Protein AF-A0A399NYV4-F1 (afdb_monomer_lite)

pLDDT: mean 91.57, std 6.52, range [65.12, 98.31]

Foldseek 3Di:
DAFADPVRLVVLVVVVCVPVQQADFPDPDPVRHHVDDVVNCVQSNDRDDDDDDDPPPPDDDDPQRVVQVQCVVDVCSVPCVNDPVNVVVLVVVLVPPPDQADAEDEAEACFLPPSVVSNVNRYNYYHYDYSHPSRD

Secondary structure (DSSP, 8-state):
-EE--HHHHHHHHHHHHT-HHHHS-SSSSGGG--SS-HHHHHHHT-SEE-----TTPPPPPPHHHHHHHHHTT-SSTT-TTT-HHHHHHHHHHHHT-SSS-EEEEEEES-TTSHHHHHHHTTEEEEEEE-SSGGG-

Radius of gyration: 20.66 Å; chains: 1; bounding box: 51×30×49 Å

InterPro domains:
  IPR008715 SAM-dependent methyltransferase, NodS-like [PF05401] (74-136)
  IPR029063 S-adenosyl-L-methionine-dependent methyltransferase superfamily [G3DSA:3.40.50.150] (62-136)
  IPR029063 S-adenosyl-L-methionine-dependent methyltransferase superfamily [SSF53335] (66-135)

Organism: NCBI:txid33014

Sequence (136 aa):
ALPLDAHLREAKRAAIRAHASQVDPLSDAPEDAAVLQPGFLRHADRDREVLIVGEDAPATPSAAERFDAAYARAEDPWRVTTRWYERRKRLATLAALPDERYGRALEIGCSIGVTTAGLAERVDELLAVDVAPTAV

Structure (mmCIF, N/CA/C/O backbone):
data_AF-A0A399NYV4-F1
#
_entry.id   AF-A0A399NYV4-F1
#
loop_
_atom_site.group_PDB
_atom_site.id
_atom_site.type_symbol
_atom_site.label_atom_id
_atom_site.label_alt_id
_atom_site.label_comp_id
_atom_site.label_asym_id
_atom_site.label_entity_id
_atom_site.label_seq_id
_atom_site.pdbx_PDB_ins_code
_atom_site.Cartn_x
_atom_site.Cartn_y
_atom_site.Cartn_z
_atom_site.occupancy
_atom_site.B_iso_or_equiv
_atom_site.auth_seq_id
_atom_site.auth_comp_id
_atom_site.auth_asym_id
_atom_site.auth_atom_id
_atom_site.pdbx_PDB_model_num
ATOM 1 N N . ALA A 1 1 ? 22.780 0.055 -25.157 1.00 83.12 1 ALA A N 1
ATOM 2 C CA . ALA A 1 1 ? 21.365 -0.365 -25.193 1.00 83.12 1 ALA A CA 1
ATOM 3 C C . ALA A 1 1 ? 21.311 -1.746 -25.826 1.00 83.12 1 ALA A C 1
ATOM 5 O O . ALA A 1 1 ? 21.952 -1.928 -26.855 1.00 83.12 1 ALA A O 1
ATOM 6 N N . LEU A 1 2 ? 20.637 -2.704 -25.195 1.00 88.56 2 LEU A N 1
ATOM 7 C CA . LEU A 1 2 ? 20.471 -4.065 -25.699 1.00 88.56 2 LEU A CA 1
ATOM 8 C C . LEU A 1 2 ? 19.360 -4.079 -26.756 1.00 88.56 2 LEU A C 1
ATOM 10 O O . LEU A 1 2 ? 18.242 -3.700 -26.413 1.00 88.56 2 LEU A O 1
ATOM 14 N N . PRO A 1 3 ? 19.627 -4.465 -28.013 1.00 93.38 3 PRO A N 1
ATOM 15 C CA . PRO A 1 3 ? 18.577 -4.599 -29.016 1.00 93.38 3 PRO A CA 1
ATOM 16 C C . PRO A 1 3 ? 17.638 -5.758 -28.659 1.00 93.38 3 PRO A C 1
ATOM 18 O O . PRO A 1 3 ? 18.087 -6.810 -28.207 1.00 93.38 3 PRO A O 1
ATOM 21 N N . LEU A 1 4 ? 16.339 -5.566 -28.880 1.00 94.00 4 LEU A N 1
ATOM 22 C CA . LEU A 1 4 ? 15.311 -6.588 -28.728 1.00 94.00 4 LEU A CA 1
ATOM 23 C C . LEU A 1 4 ? 14.827 -7.036 -30.104 1.00 94.00 4 LEU A C 1
ATOM 25 O O . LEU A 1 4 ? 14.306 -6.237 -30.889 1.00 94.00 4 LEU A O 1
ATOM 29 N N . ASP A 1 5 ? 14.954 -8.330 -30.377 1.00 94.81 5 ASP A N 1
ATOM 30 C CA . ASP A 1 5 ? 14.318 -8.928 -31.543 1.00 94.81 5 ASP A CA 1
ATOM 31 C C . ASP A 1 5 ? 12.780 -8.930 -31.411 1.00 94.81 5 ASP A C 1
ATOM 33 O O . ASP A 1 5 ? 12.194 -8.520 -30.402 1.00 94.81 5 ASP A O 1
ATOM 37 N N . ALA A 1 6 ? 12.098 -9.360 -32.473 1.00 93.69 6 ALA A N 1
ATOM 38 C CA . ALA A 1 6 ? 10.639 -9.375 -32.500 1.00 93.69 6 ALA A CA 1
ATOM 39 C C . ALA A 1 6 ? 10.030 -10.281 -31.416 1.00 93.69 6 ALA A C 1
ATOM 41 O O . ALA A 1 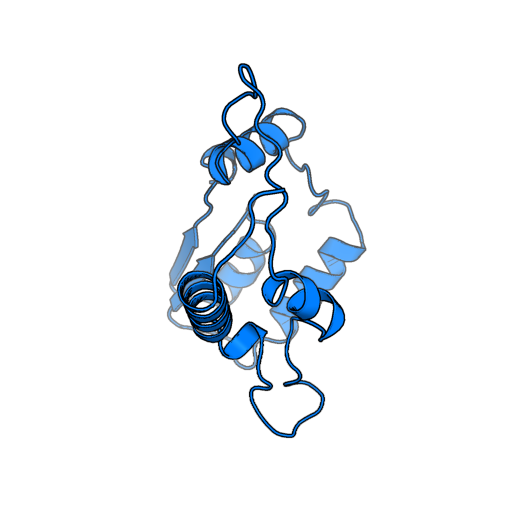6 ? 8.974 -9.946 -30.880 1.00 93.69 6 ALA A O 1
ATOM 42 N N . HIS A 1 7 ? 10.691 -11.393 -31.085 1.00 95.31 7 HIS A N 1
ATOM 43 C CA . HIS A 1 7 ? 10.205 -12.347 -30.096 1.00 95.31 7 HIS A CA 1
ATOM 44 C C . HIS A 1 7 ? 10.298 -11.767 -28.682 1.00 95.31 7 HIS A C 1
ATOM 46 O O . HIS A 1 7 ? 9.303 -11.746 -27.958 1.00 95.31 7 HIS A O 1
ATOM 52 N N . LEU A 1 8 ? 11.453 -11.215 -28.311 1.00 93.81 8 LEU A N 1
ATOM 53 C CA . LEU A 1 8 ? 11.670 -10.590 -27.006 1.00 93.81 8 LEU A CA 1
ATOM 54 C C . LEU A 1 8 ? 10.805 -9.346 -26.812 1.00 93.81 8 LEU A C 1
ATOM 56 O O . LEU A 1 8 ? 10.267 -9.131 -25.725 1.00 93.81 8 LEU A O 1
ATOM 60 N N . ARG A 1 9 ? 10.616 -8.542 -27.863 1.00 93.00 9 ARG A N 1
ATOM 61 C CA . ARG A 1 9 ? 9.717 -7.383 -27.807 1.00 93.00 9 ARG A CA 1
ATOM 62 C C . ARG A 1 9 ? 8.269 -7.806 -27.564 1.00 93.00 9 ARG A C 1
ATOM 64 O O . ARG A 1 9 ? 7.573 -7.162 -26.782 1.00 93.00 9 ARG A O 1
ATOM 71 N N . GLU A 1 10 ? 7.817 -8.892 -28.186 1.00 93.50 10 GLU A N 1
ATOM 72 C CA . GLU A 1 10 ? 6.469 -9.413 -27.948 1.00 93.50 10 GLU A CA 1
ATOM 73 C C . GLU A 1 10 ? 6.326 -10.026 -26.552 1.00 93.50 10 GLU A C 1
ATOM 75 O O . GLU A 1 10 ? 5.342 -9.752 -25.867 1.00 93.50 10 GLU A O 1
ATOM 80 N N . ALA A 1 11 ? 7.330 -10.766 -26.076 1.00 93.94 11 ALA A N 1
ATOM 81 C CA . ALA A 1 11 ? 7.356 -11.274 -24.706 1.00 93.94 11 ALA A CA 1
ATOM 82 C C . ALA A 1 11 ? 7.273 -10.131 -23.680 1.00 93.94 11 ALA A C 1
ATOM 84 O O . ALA A 1 11 ? 6.490 -10.201 -22.732 1.00 93.94 11 ALA A O 1
ATOM 85 N N . LYS A 1 12 ? 8.005 -9.032 -23.903 1.00 92.88 12 LYS A N 1
ATOM 86 C CA . LYS A 1 12 ? 7.934 -7.832 -23.059 1.00 92.88 12 LYS A CA 1
ATOM 87 C C . LYS A 1 12 ? 6.537 -7.202 -23.076 1.00 92.88 12 LYS A C 1
ATOM 89 O O . LYS A 1 12 ? 5.997 -6.888 -22.016 1.00 92.88 12 LYS A O 1
ATOM 94 N N . ARG A 1 13 ? 5.917 -7.051 -24.250 1.00 91.31 13 ARG A N 1
ATOM 95 C CA . ARG A 1 13 ? 4.533 -6.553 -24.369 1.00 91.31 13 ARG A CA 1
ATOM 96 C C . ARG A 1 13 ? 3.531 -7.446 -23.658 1.00 91.31 13 ARG A C 1
ATOM 98 O O . ARG A 1 13 ? 2.620 -6.942 -23.010 1.00 91.31 13 ARG A O 1
ATOM 105 N N . ALA A 1 14 ? 3.678 -8.761 -23.785 1.00 93.25 14 ALA A N 1
ATOM 106 C CA . ALA A 1 14 ? 2.831 -9.724 -23.096 1.00 93.25 14 ALA A CA 1
ATOM 107 C C . ALA A 1 14 ? 2.972 -9.599 -21.572 1.00 93.25 14 ALA A C 1
ATOM 109 O O . ALA A 1 14 ? 1.959 -9.534 -20.883 1.00 93.25 14 ALA A O 1
ATOM 110 N N . ALA A 1 15 ? 4.199 -9.465 -21.058 1.00 94.56 15 ALA A N 1
ATOM 111 C CA . ALA A 1 15 ? 4.444 -9.256 -19.632 1.00 94.56 15 ALA A CA 1
ATOM 112 C C . ALA A 1 15 ? 3.789 -7.965 -19.111 1.00 94.56 15 ALA A C 1
ATOM 114 O O . ALA A 1 15 ? 3.150 -7.979 -18.066 1.00 94.56 15 ALA A O 1
ATOM 115 N N . ILE A 1 16 ? 3.875 -6.863 -19.861 1.00 93.69 16 ILE A N 1
ATOM 116 C CA . ILE A 1 16 ? 3.216 -5.602 -19.489 1.00 93.69 16 ILE A CA 1
ATOM 117 C C . ILE A 1 16 ? 1.687 -5.735 -19.527 1.00 93.69 16 ILE A C 1
ATOM 119 O O . ILE A 1 16 ? 1.021 -5.317 -18.584 1.00 93.69 16 ILE A O 1
ATOM 123 N N . ARG A 1 17 ? 1.129 -6.378 -20.562 1.00 91.94 17 ARG A N 1
ATOM 124 C CA . ARG A 1 17 ? -0.320 -6.626 -20.686 1.00 91.94 17 ARG A CA 1
ATOM 125 C C . ARG A 1 17 ? -0.884 -7.576 -19.633 1.00 91.94 17 ARG A C 1
ATOM 127 O O . ARG A 1 17 ? -2.071 -7.505 -19.340 1.00 91.94 17 ARG A O 1
ATOM 134 N N . ALA A 1 18 ? -0.057 -8.426 -19.026 1.00 95.12 18 ALA A N 1
ATOM 135 C CA . ALA A 1 18 ? -0.492 -9.280 -17.921 1.00 95.12 18 ALA A CA 1
ATOM 136 C C . ALA A 1 18 ? -0.973 -8.466 -16.702 1.00 95.12 18 ALA A C 1
ATOM 138 O O . ALA A 1 18 ? -1.761 -8.961 -15.899 1.00 95.12 18 ALA A O 1
ATOM 139 N N . HIS A 1 19 ? -0.560 -7.201 -16.585 1.00 93.69 19 HIS A N 1
ATOM 140 C CA . HIS A 1 19 ? -1.041 -6.262 -15.574 1.00 93.69 19 HIS A CA 1
ATOM 141 C C . HIS A 1 19 ? -2.249 -5.459 -16.084 1.00 93.69 19 HIS A C 1
ATOM 143 O O . HIS A 1 19 ? -2.221 -4.231 -16.056 1.00 93.69 19 HIS A O 1
ATOM 149 N N . ALA A 1 20 ? -3.299 -6.146 -16.551 1.00 92.75 20 ALA A N 1
ATOM 150 C CA . ALA A 1 20 ? -4.449 -5.553 -17.249 1.00 92.75 20 ALA A CA 1
ATOM 151 C C . ALA A 1 20 ? -5.033 -4.316 -16.539 1.00 92.75 20 ALA A C 1
ATOM 153 O O . ALA A 1 20 ? -5.187 -3.276 -17.162 1.00 92.75 20 ALA A O 1
ATOM 154 N N . SER A 1 21 ? -5.228 -4.364 -15.215 1.00 91.75 21 SER A N 1
ATOM 155 C CA . SER A 1 21 ? -5.760 -3.228 -14.435 1.00 91.75 21 SER A CA 1
ATOM 156 C C . SER A 1 21 ? -4.882 -1.971 -14.429 1.00 91.75 21 SER A C 1
ATOM 158 O O . SER A 1 21 ? -5.313 -0.913 -13.980 1.00 91.75 21 SER A O 1
ATOM 160 N N . GLN A 1 22 ? -3.621 -2.081 -14.851 1.00 94.06 22 GLN A N 1
ATOM 161 C CA . GLN A 1 22 ? -2.691 -0.958 -14.946 1.00 94.06 22 GLN A CA 1
ATOM 162 C C . GLN A 1 22 ? -2.630 -0.374 -16.356 1.00 94.06 22 GLN A C 1
ATOM 164 O O . GLN A 1 22 ? -2.256 0.788 -16.503 1.00 94.06 22 GLN A O 1
ATOM 169 N N . VAL A 1 23 ? -2.944 -1.170 -17.378 1.00 94.25 23 VAL A N 1
ATOM 170 C CA . VAL A 1 23 ? -2.704 -0.829 -18.789 1.00 94.25 23 VAL A CA 1
ATOM 171 C C . VAL A 1 23 ? -3.985 -0.642 -19.593 1.00 94.25 23 VAL A C 1
ATOM 173 O O . VAL A 1 23 ? -3.962 0.088 -20.579 1.00 94.25 23 VAL A O 1
ATOM 176 N N . ASP A 1 24 ? -5.082 -1.240 -19.137 1.00 93.00 24 ASP A N 1
ATOM 177 C CA . ASP A 1 24 ? -6.412 -1.147 -19.720 1.00 93.00 24 ASP A CA 1
ATOM 178 C C . ASP A 1 24 ? -7.372 -0.499 -18.711 1.00 93.00 24 ASP A C 1
ATOM 180 O O . ASP A 1 24 ? -7.187 -0.643 -17.496 1.00 93.00 24 ASP A O 1
ATOM 184 N N . PRO A 1 25 ? -8.389 0.240 -19.185 1.00 93.81 25 PRO A N 1
ATOM 185 C CA . PRO A 1 25 ? -9.438 0.730 -18.309 1.00 93.81 25 PRO A CA 1
ATOM 186 C C . PRO A 1 25 ? -10.277 -0.434 -17.760 1.00 93.81 25 PRO A C 1
ATOM 188 O O . PRO A 1 25 ? -10.495 -1.435 -18.447 1.00 93.81 25 PRO A O 1
ATOM 191 N N . LEU A 1 26 ? -10.768 -0.303 -16.527 1.00 92.62 26 LEU A N 1
ATOM 192 C CA . LEU A 1 26 ? -11.620 -1.324 -15.898 1.00 92.62 26 LEU A CA 1
ATOM 193 C C . LEU A 1 26 ? -13.072 -1.266 -16.406 1.00 92.62 26 LEU A C 1
ATOM 195 O O . LEU A 1 26 ? -13.780 -2.272 -16.349 1.00 92.62 26 LEU A O 1
ATOM 199 N N . SER A 1 27 ? -13.500 -0.110 -16.921 1.00 94.00 27 SER A N 1
ATOM 200 C CA . SER A 1 27 ? -14.792 0.123 -17.571 1.00 94.00 27 SER A CA 1
ATOM 201 C C . SER A 1 27 ? -14.738 1.377 -18.463 1.00 94.00 27 SER A C 1
ATOM 203 O O . SER A 1 27 ? -13.695 2.019 -18.579 1.00 94.00 27 SER A O 1
ATOM 205 N N . ASP A 1 28 ? -15.860 1.755 -19.083 1.00 94.56 28 ASP A N 1
ATOM 206 C CA . ASP A 1 28 ? -15.975 3.009 -19.849 1.00 94.56 28 ASP A CA 1
ATOM 207 C C . ASP A 1 28 ? -16.062 4.265 -18.953 1.00 94.56 28 ASP A C 1
ATOM 209 O O . ASP A 1 28 ? -16.098 5.393 -19.457 1.00 94.56 28 ASP A O 1
ATOM 213 N N . ALA A 1 29 ? -16.127 4.095 -17.629 1.00 94.56 29 ALA A N 1
ATOM 214 C CA . ALA A 1 29 ? -16.215 5.198 -16.685 1.00 94.56 29 ALA A CA 1
ATOM 215 C C . ALA A 1 29 ? -14.869 5.955 -16.593 1.00 94.56 29 ALA A C 1
ATOM 217 O O . ALA A 1 29 ? -13.813 5.324 -16.512 1.00 94.56 29 ALA A O 1
ATOM 218 N N . PRO A 1 30 ? -14.856 7.304 -16.584 1.00 91.62 30 PRO A N 1
ATOM 219 C CA . PRO A 1 30 ? -13.614 8.082 -16.517 1.00 91.62 30 PRO A CA 1
ATOM 220 C C . PRO A 1 30 ? -12.722 7.772 -15.304 1.00 91.62 30 PRO A C 1
ATOM 222 O O . PRO A 1 30 ? -11.499 7.877 -15.397 1.00 91.62 30 PRO A O 1
ATOM 225 N N . GLU A 1 31 ? -13.318 7.410 -14.171 1.00 90.88 31 GLU A N 1
ATOM 226 C CA . GLU A 1 31 ? -12.638 6.999 -12.938 1.00 90.88 31 GLU A CA 1
ATOM 227 C C . GLU A 1 31 ? -11.887 5.668 -13.062 1.00 90.88 31 GLU A C 1
ATOM 229 O O . GLU A 1 31 ? -10.918 5.449 -12.336 1.00 90.88 31 GLU A O 1
ATOM 234 N N . ASP A 1 32 ? -12.285 4.829 -14.016 1.00 93.31 32 ASP A N 1
ATOM 235 C CA . ASP A 1 32 ? -11.720 3.505 -14.269 1.00 93.31 32 ASP A CA 1
ATOM 236 C C . ASP A 1 32 ? -10.641 3.529 -15.360 1.00 93.31 32 ASP A C 1
ATOM 238 O O . ASP A 1 32 ? -10.233 2.481 -15.865 1.00 93.31 32 ASP A O 1
ATOM 242 N N . ALA A 1 33 ? -10.163 4.716 -15.745 1.00 92.75 33 ALA A N 1
ATOM 243 C CA . ALA A 1 33 ? -9.093 4.866 -16.719 1.00 92.75 33 ALA A CA 1
ATOM 244 C C . ALA A 1 33 ? -7.808 4.135 -16.283 1.00 92.75 33 ALA A C 1
ATOM 246 O O . ALA A 1 33 ? -7.451 4.100 -15.104 1.00 92.75 33 ALA A O 1
ATOM 247 N N . ALA A 1 34 ? -7.067 3.607 -17.263 1.00 93.25 34 ALA A N 1
ATOM 248 C CA . ALA A 1 34 ? -5.799 2.928 -17.017 1.00 93.25 34 ALA A CA 1
ATOM 249 C C . ALA A 1 34 ? -4.826 3.805 -16.207 1.00 93.25 34 ALA A C 1
ATOM 251 O O . ALA A 1 34 ? -4.595 4.980 -16.520 1.00 93.25 34 ALA A O 1
ATOM 252 N N . VAL A 1 35 ? -4.202 3.204 -15.191 1.00 93.62 35 VAL A N 1
ATOM 253 C CA . VAL A 1 35 ? -3.236 3.884 -14.313 1.00 93.62 35 VAL A CA 1
ATOM 254 C C . VAL A 1 35 ? -2.016 4.362 -15.107 1.00 93.62 35 VAL A C 1
ATOM 256 O O . VAL A 1 35 ? -1.532 5.485 -14.923 1.00 93.62 35 VAL A O 1
ATOM 259 N N . LEU A 1 36 ? -1.509 3.526 -16.016 1.00 92.44 36 LEU A N 1
ATOM 260 C CA . LEU A 1 36 ? -0.356 3.844 -16.849 1.00 92.44 36 LEU A CA 1
ATOM 261 C C . LEU A 1 36 ? -0.785 4.598 -18.104 1.00 92.44 36 LEU A C 1
ATOM 263 O O . LEU A 1 36 ? -1.379 4.052 -19.028 1.00 92.44 36 LEU A O 1
ATOM 267 N N . GLN A 1 37 ? -0.391 5.868 -18.176 1.00 88.88 37 GLN A N 1
ATOM 268 C CA . GLN A 1 37 ? -0.635 6.691 -19.358 1.00 88.88 37 GLN A CA 1
ATOM 269 C C . GLN A 1 37 ? 0.101 6.125 -20.589 1.00 88.88 37 GLN A C 1
ATOM 271 O O . GLN A 1 37 ? 1.223 5.618 -20.447 1.00 88.88 37 GLN A O 1
ATOM 276 N N . PRO A 1 38 ? -0.416 6.323 -21.820 1.00 86.94 38 PRO A N 1
ATOM 277 C CA . PRO A 1 38 ? 0.216 5.821 -23.047 1.00 86.94 38 PRO A CA 1
ATOM 278 C C . PRO A 1 38 ? 1.693 6.215 -23.190 1.00 86.94 38 PRO A C 1
ATOM 280 O O . PRO A 1 38 ? 2.498 5.484 -23.763 1.00 86.94 38 PRO A O 1
ATOM 283 N N . GLY A 1 39 ? 2.083 7.368 -22.635 1.00 89.56 39 GLY A N 1
ATOM 284 C CA . GLY A 1 39 ? 3.471 7.820 -22.626 1.00 89.56 39 GLY A CA 1
ATOM 285 C C . GLY A 1 39 ? 4.440 6.925 -21.856 1.00 89.56 39 GLY A C 1
ATOM 286 O O . GLY A 1 39 ? 5.578 6.772 -22.304 1.00 89.56 39 GLY A O 1
ATOM 287 N N . PHE A 1 40 ? 3.992 6.310 -20.760 1.00 87.50 40 PHE A N 1
ATOM 288 C CA . PHE A 1 40 ? 4.780 5.335 -20.005 1.00 87.50 40 PHE A CA 1
ATOM 289 C C . PHE A 1 40 ? 4.914 4.023 -20.781 1.00 87.50 40 PHE A C 1
ATOM 291 O O . PHE A 1 40 ? 6.013 3.476 -20.887 1.00 87.50 40 PHE A O 1
ATOM 298 N N . LEU A 1 41 ? 3.828 3.570 -21.413 1.00 89.75 41 LEU A N 1
ATOM 299 C CA . LEU A 1 41 ? 3.800 2.318 -22.175 1.00 89.75 41 LEU A CA 1
ATOM 300 C C . LEU A 1 41 ? 4.681 2.361 -23.430 1.00 89.75 41 LEU A C 1
ATOM 302 O O . LEU A 1 41 ? 5.287 1.355 -23.786 1.00 89.75 41 LEU A O 1
ATOM 306 N N . ARG A 1 42 ? 4.900 3.537 -24.037 1.00 89.12 42 ARG A N 1
ATOM 307 C CA . ARG A 1 42 ? 5.853 3.681 -25.158 1.00 89.12 42 ARG A CA 1
ATOM 308 C C . ARG A 1 42 ? 7.273 3.220 -24.829 1.00 89.12 42 ARG A C 1
ATOM 310 O O . ARG A 1 42 ? 8.027 2.903 -25.744 1.00 89.12 42 ARG A O 1
ATOM 317 N N . HIS A 1 43 ? 7.681 3.228 -23.558 1.00 85.38 43 HIS A N 1
ATOM 318 C CA . HIS A 1 43 ? 8.979 2.678 -23.169 1.00 85.38 43 HIS A CA 1
ATOM 319 C C . HIS A 1 43 ? 8.995 1.147 -23.264 1.00 85.38 43 HIS A C 1
ATOM 321 O O . HIS A 1 43 ? 10.011 0.561 -23.638 1.00 85.38 43 HIS A O 1
ATOM 327 N N . ALA A 1 44 ? 7.865 0.503 -22.967 1.00 84.62 44 ALA A N 1
ATOM 328 C CA . ALA A 1 44 ? 7.715 -0.938 -23.080 1.00 84.62 44 ALA A CA 1
ATOM 329 C C . ALA A 1 44 ? 7.809 -1.434 -24.532 1.00 84.62 44 ALA A C 1
ATOM 331 O O . ALA A 1 44 ? 8.322 -2.523 -24.755 1.00 84.62 44 ALA A O 1
ATOM 332 N N . ASP A 1 45 ? 7.397 -0.614 -25.501 1.00 86.50 45 ASP A N 1
ATOM 333 C CA . ASP A 1 45 ? 7.323 -0.977 -26.924 1.00 86.50 45 ASP A CA 1
ATOM 334 C C . ASP A 1 45 ? 8.610 -0.788 -27.737 1.00 86.50 45 ASP A C 1
ATOM 336 O O . ASP A 1 45 ? 8.624 -1.058 -28.942 1.00 86.50 45 ASP A O 1
ATOM 340 N N . ARG A 1 46 ? 9.687 -0.303 -27.115 1.00 90.94 46 ARG A N 1
ATOM 341 C CA . ARG A 1 46 ? 10.945 -0.027 -27.819 1.00 90.94 46 ARG A CA 1
ATOM 342 C C . ARG A 1 46 ? 11.595 -1.313 -28.329 1.00 90.94 46 ARG A C 1
ATOM 344 O O . ARG A 1 46 ? 11.454 -2.388 -27.760 1.00 90.94 46 ARG A O 1
ATOM 351 N N . ASP A 1 47 ? 12.372 -1.172 -29.393 1.00 93.56 47 ASP A N 1
ATOM 352 C CA . ASP A 1 47 ? 13.219 -2.217 -29.973 1.00 93.56 47 ASP A CA 1
ATOM 353 C C . ASP A 1 47 ? 14.559 -2.380 -29.238 1.00 93.56 47 ASP A C 1
ATOM 355 O O . ASP A 1 47 ? 15.464 -3.054 -29.726 1.00 93.56 47 ASP A O 1
ATOM 359 N N . ARG A 1 48 ? 14.716 -1.734 -28.079 1.00 93.12 48 ARG A N 1
ATOM 360 C CA . ARG A 1 48 ? 15.949 -1.742 -27.298 1.00 93.12 48 ARG A CA 1
ATOM 361 C C . ARG A 1 48 ? 15.703 -1.428 -25.829 1.00 93.12 48 ARG A C 1
ATOM 363 O O . ARG A 1 48 ? 14.952 -0.504 -25.512 1.00 93.12 48 ARG A O 1
ATOM 370 N N . GLU A 1 49 ? 16.450 -2.098 -24.962 1.00 90.62 49 GLU A N 1
ATOM 371 C CA . GLU A 1 49 ? 16.518 -1.812 -23.531 1.00 90.62 49 GLU A CA 1
ATOM 372 C C . GLU A 1 49 ? 17.770 -1.027 -23.168 1.00 90.62 49 GLU A C 1
ATOM 374 O O . GLU A 1 49 ? 18.872 -1.276 -23.663 1.00 90.62 49 GLU A O 1
ATOM 379 N N . VAL A 1 50 ? 17.621 -0.081 -22.249 1.00 88.00 50 VAL A N 1
ATOM 380 C CA . VAL A 1 50 ? 18.758 0.593 -21.623 1.00 88.00 50 VAL A CA 1
ATOM 381 C C . VAL A 1 50 ? 18.878 0.052 -20.208 1.00 88.00 50 VAL A C 1
ATOM 383 O O . VAL A 1 50 ? 18.098 0.419 -19.339 1.00 88.00 50 VAL A O 1
ATOM 386 N N . LEU A 1 51 ? 19.856 -0.827 -19.996 1.00 84.12 51 LEU A N 1
ATOM 387 C CA . LEU A 1 51 ? 20.239 -1.293 -18.670 1.00 84.12 51 LEU A CA 1
ATOM 388 C C . LEU A 1 51 ? 21.423 -0.460 -18.180 1.00 84.12 51 LEU A C 1
ATOM 390 O O . LEU A 1 51 ? 22.394 -0.275 -18.916 1.00 84.12 51 LEU A O 1
ATOM 394 N N . ILE A 1 52 ? 21.335 0.030 -16.947 1.00 82.38 52 ILE A N 1
ATOM 395 C CA . ILE A 1 52 ? 22.469 0.618 -16.236 1.00 82.38 52 ILE A CA 1
ATOM 396 C C . ILE A 1 52 ? 23.021 -0.493 -15.349 1.00 82.38 52 ILE A C 1
ATOM 398 O O . ILE A 1 52 ? 22.390 -0.870 -14.366 1.00 82.38 52 ILE A O 1
ATOM 402 N N . VAL A 1 53 ? 24.165 -1.048 -15.740 1.00 77.00 53 VAL A N 1
ATOM 403 C CA . VAL A 1 53 ? 24.868 -2.082 -14.977 1.00 77.00 53 VAL A CA 1
ATOM 404 C C . VAL A 1 53 ? 26.057 -1.405 -14.311 1.00 77.00 53 VAL A C 1
ATOM 406 O O . VAL A 1 53 ? 26.885 -0.821 -15.005 1.00 77.00 53 VAL A O 1
ATOM 409 N N . GLY A 1 54 ? 26.118 -1.431 -12.982 1.00 78.88 54 GLY A N 1
ATOM 410 C CA . GLY A 1 54 ? 27.331 -1.062 -12.256 1.00 78.88 54 GLY A CA 1
ATOM 411 C C . GLY A 1 54 ? 28.040 -2.329 -11.806 1.00 78.88 54 GLY A C 1
ATOM 412 O O . GLY A 1 54 ? 27.405 -3.173 -11.181 1.00 78.88 54 GLY A O 1
ATOM 413 N N . GLU A 1 55 ? 29.328 -2.455 -12.124 1.00 72.38 55 GLU A N 1
ATOM 414 C CA . GLU A 1 55 ? 30.168 -3.589 -11.699 1.00 72.38 55 GLU A CA 1
ATOM 415 C C . GLU A 1 55 ? 30.253 -3.685 -10.163 1.00 72.38 55 GLU A C 1
ATOM 417 O O . GLU A 1 55 ? 30.260 -4.786 -9.624 1.00 72.38 55 GLU A O 1
ATOM 422 N N . ASP A 1 56 ? 30.159 -2.536 -9.480 1.00 73.94 56 ASP A N 1
ATOM 423 C CA . ASP A 1 56 ? 30.084 -2.394 -8.018 1.00 73.94 56 ASP A CA 1
ATOM 424 C C . ASP A 1 56 ? 28.773 -1.727 -7.556 1.00 73.94 56 ASP A C 1
ATOM 426 O O . ASP A 1 56 ? 28.724 -1.077 -6.506 1.00 73.94 56 ASP A O 1
ATOM 430 N N . ALA A 1 57 ? 27.699 -1.796 -8.354 1.00 68.50 57 ALA A N 1
ATOM 431 C CA . ALA A 1 57 ? 26.429 -1.222 -7.920 1.00 68.50 57 ALA A CA 1
ATOM 432 C C . ALA A 1 57 ? 25.974 -1.943 -6.639 1.00 68.50 57 ALA A C 1
ATOM 434 O O . ALA A 1 57 ? 25.849 -3.172 -6.658 1.00 68.50 57 ALA A O 1
ATOM 435 N N . PRO A 1 58 ? 25.708 -1.219 -5.533 1.00 69.69 58 PRO A N 1
ATOM 436 C CA . PRO A 1 58 ? 25.159 -1.857 -4.350 1.00 69.69 58 PRO A CA 1
ATOM 437 C C . PRO A 1 58 ? 23.862 -2.561 -4.742 1.00 69.69 58 PRO A C 1
ATOM 439 O O . PRO A 1 58 ? 23.093 -2.047 -5.565 1.00 69.69 58 PRO A O 1
ATOM 442 N N . ALA A 1 59 ? 23.634 -3.744 -4.166 1.00 78.25 59 ALA A N 1
ATOM 443 C CA . ALA A 1 59 ? 22.392 -4.474 -4.368 1.00 78.25 59 ALA A CA 1
ATOM 444 C C . ALA A 1 59 ? 21.213 -3.513 -4.172 1.00 78.25 59 ALA A C 1
ATOM 446 O O . ALA A 1 59 ? 21.202 -2.717 -3.230 1.00 78.25 59 ALA A O 1
ATOM 447 N N . THR A 1 60 ? 20.246 -3.545 -5.094 1.00 80.12 60 THR A N 1
ATOM 448 C CA . THR A 1 60 ? 19.050 -2.717 -4.936 1.00 80.12 60 THR A CA 1
ATOM 449 C C . THR A 1 60 ? 18.356 -3.172 -3.657 1.00 80.12 60 THR A C 1
ATOM 451 O O . THR A 1 60 ? 17.974 -4.342 -3.590 1.00 80.12 60 THR A O 1
ATOM 454 N N . PRO A 1 61 ? 18.199 -2.294 -2.651 1.00 83.69 61 PRO A N 1
ATOM 455 C CA . PRO A 1 61 ? 17.592 -2.696 -1.399 1.00 83.69 61 PRO A CA 1
ATOM 456 C C . PRO A 1 61 ? 16.149 -3.119 -1.659 1.00 83.69 61 PRO A C 1
ATOM 458 O O . PRO A 1 61 ? 15.408 -2.476 -2.417 1.00 83.69 61 PRO A O 1
ATOM 461 N N . SER A 1 62 ? 15.753 -4.206 -1.014 1.00 87.12 62 SER A N 1
ATOM 462 C CA . SER A 1 62 ? 14.375 -4.669 -0.963 1.00 87.12 62 SER A CA 1
ATOM 463 C C . SER A 1 62 ? 13.449 -3.565 -0.441 1.00 87.12 62 SER A C 1
ATOM 465 O O . SER A 1 62 ? 13.869 -2.545 0.114 1.00 87.12 62 SER A O 1
ATOM 467 N N . ALA A 1 63 ? 12.140 -3.740 -0.633 1.00 83.31 63 ALA A N 1
ATOM 468 C CA . ALA A 1 63 ? 11.171 -2.821 -0.044 1.00 83.31 63 ALA A CA 1
ATOM 469 C C . ALA A 1 63 ? 11.346 -2.730 1.484 1.00 83.31 63 ALA A C 1
ATOM 471 O O . ALA A 1 63 ? 11.430 -1.616 1.991 1.00 83.31 63 ALA A O 1
ATOM 472 N N . ALA A 1 64 ? 11.498 -3.872 2.168 1.00 85.81 64 ALA A N 1
ATOM 473 C CA . ALA A 1 64 ? 11.736 -3.946 3.611 1.00 85.81 64 ALA A CA 1
ATOM 474 C C . ALA A 1 64 ? 12.944 -3.098 4.033 1.00 85.81 64 ALA A C 1
ATOM 476 O O . ALA A 1 64 ? 12.795 -2.166 4.814 1.00 85.81 64 ALA A O 1
ATOM 477 N N . GLU A 1 65 ? 14.109 -3.319 3.413 1.00 89.44 65 GLU A N 1
ATOM 478 C CA . GLU A 1 65 ? 15.338 -2.583 3.742 1.00 89.44 65 GLU A CA 1
ATOM 479 C C . GLU A 1 65 ? 15.202 -1.071 3.512 1.00 89.44 65 GLU A C 1
ATOM 481 O O . GLU A 1 65 ? 15.739 -0.268 4.275 1.00 89.44 65 GLU A O 1
ATOM 486 N N . ARG A 1 66 ? 14.464 -0.650 2.475 1.00 89.25 66 ARG A N 1
ATOM 487 C CA . ARG A 1 66 ? 14.203 0.778 2.230 1.00 89.25 66 ARG A CA 1
ATOM 488 C C . ARG A 1 66 ? 13.304 1.394 3.295 1.00 89.25 66 ARG A C 1
ATOM 490 O O . ARG A 1 66 ? 13.555 2.531 3.696 1.00 89.25 66 ARG A O 1
ATOM 497 N N . PHE A 1 67 ? 12.263 0.684 3.719 1.00 90.00 67 PHE A N 1
ATOM 498 C CA . PHE A 1 67 ? 11.357 1.169 4.756 1.00 90.00 67 PHE A CA 1
ATOM 499 C C . PHE A 1 67 ? 12.036 1.177 6.128 1.00 90.00 67 PHE A C 1
ATOM 501 O O . PHE A 1 67 ? 11.973 2.197 6.813 1.00 90.00 67 PHE A O 1
ATOM 508 N N . ASP A 1 68 ? 12.788 0.133 6.475 1.00 88.88 68 ASP A N 1
ATOM 509 C CA . ASP A 1 68 ? 13.594 0.083 7.700 1.00 88.88 68 ASP A CA 1
ATOM 510 C C . ASP A 1 68 ? 14.608 1.229 7.746 1.00 88.88 68 ASP A C 1
ATOM 512 O O . ASP A 1 68 ? 14.723 1.930 8.751 1.00 88.88 68 ASP A O 1
ATOM 516 N N . ALA A 1 69 ? 15.291 1.513 6.633 1.00 91.19 69 ALA A N 1
ATOM 517 C CA . ALA A 1 69 ? 16.204 2.650 6.550 1.00 91.19 69 ALA A CA 1
ATOM 518 C C . ALA A 1 69 ? 15.498 4.009 6.713 1.00 91.19 69 ALA A C 1
ATOM 520 O O . ALA A 1 69 ? 16.121 4.966 7.180 1.00 91.19 69 ALA A O 1
ATOM 521 N N . ALA A 1 70 ? 14.226 4.129 6.321 1.00 90.75 70 ALA A N 1
ATOM 522 C CA . ALA A 1 70 ? 13.441 5.338 6.555 1.00 90.75 70 ALA A CA 1
ATOM 523 C C . ALA A 1 70 ? 13.098 5.488 8.044 1.00 90.75 70 ALA A C 1
ATOM 525 O O . ALA A 1 70 ? 13.342 6.555 8.612 1.00 90.75 70 ALA A O 1
ATOM 526 N N . TYR A 1 71 ? 12.625 4.417 8.682 1.00 89.19 71 TYR A N 1
ATOM 527 C CA . TYR A 1 71 ? 12.314 4.386 10.113 1.00 89.19 71 TYR A CA 1
ATOM 528 C C . TYR A 1 71 ? 13.540 4.588 11.006 1.00 89.19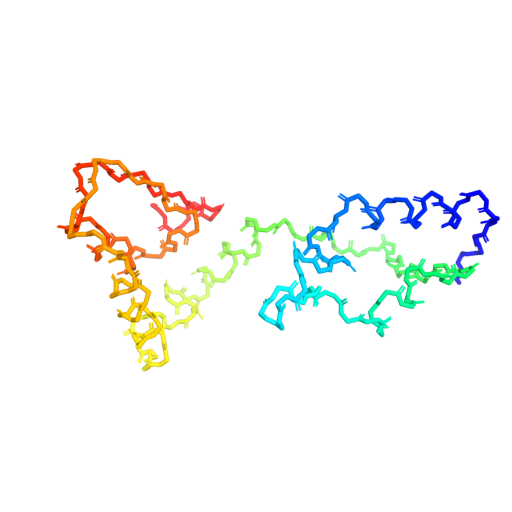 71 TYR A C 1
ATOM 530 O O . TYR A 1 71 ? 13.470 5.288 12.012 1.00 89.19 71 TYR A O 1
ATOM 538 N N . ALA A 1 72 ? 14.705 4.087 10.596 1.00 90.19 72 ALA A N 1
ATOM 539 C CA . ALA A 1 72 ? 15.964 4.330 11.297 1.00 90.19 72 ALA A CA 1
ATOM 540 C C . ALA A 1 72 ? 16.362 5.819 11.326 1.00 90.19 72 ALA A C 1
ATOM 542 O O . ALA A 1 72 ? 17.115 6.244 12.201 1.00 90.19 72 ALA A O 1
ATOM 543 N N . ARG A 1 73 ? 15.888 6.628 10.367 1.00 92.75 73 ARG A N 1
ATOM 544 C CA . ARG A 1 73 ? 16.185 8.072 10.297 1.00 92.75 73 ARG A CA 1
ATOM 545 C C . ARG A 1 73 ? 15.203 8.919 11.097 1.00 92.75 73 ARG A C 1
ATOM 547 O O . ARG A 1 73 ? 15.566 10.015 11.519 1.00 92.75 73 ARG A O 1
ATOM 554 N N . ALA A 1 74 ? 13.966 8.460 11.246 1.00 90.56 74 ALA A N 1
ATOM 555 C CA . ALA A 1 74 ? 12.927 9.134 12.005 1.00 90.56 74 ALA A CA 1
ATOM 556 C C . ALA A 1 74 ? 11.832 8.135 12.379 1.00 90.56 74 ALA A C 1
ATOM 558 O O . ALA A 1 74 ? 11.385 7.377 11.527 1.00 90.56 74 ALA A O 1
ATOM 559 N N . GLU A 1 75 ? 11.345 8.221 13.616 1.00 89.94 75 GLU A N 1
ATOM 560 C CA . GLU A 1 75 ? 10.229 7.410 14.120 1.00 89.94 75 GLU A CA 1
ATOM 561 C C . GLU A 1 75 ? 8.950 7.586 13.280 1.00 89.94 75 GLU A C 1
ATOM 563 O O . GLU A 1 75 ? 8.238 6.629 13.001 1.00 89.94 75 GLU A O 1
ATOM 568 N N . ASP A 1 76 ? 8.704 8.806 12.792 1.00 93.19 76 ASP A N 1
ATOM 569 C CA . ASP A 1 76 ? 7.616 9.124 11.863 1.00 93.19 76 ASP A CA 1
ATOM 570 C C . ASP A 1 76 ? 8.180 9.741 10.566 1.00 93.19 76 ASP A C 1
ATOM 572 O O . ASP A 1 76 ? 8.157 10.969 10.380 1.00 93.19 76 ASP A O 1
ATOM 576 N N . PRO A 1 77 ? 8.725 8.920 9.646 1.00 92.00 77 PRO A N 1
ATOM 577 C CA . PRO A 1 77 ? 9.457 9.429 8.490 1.00 92.00 77 PRO A CA 1
ATOM 578 C C . PRO A 1 77 ? 8.529 10.061 7.441 1.00 92.00 77 PRO A C 1
ATOM 580 O O . PRO A 1 77 ? 8.961 10.927 6.674 1.00 92.00 77 PRO A O 1
ATOM 583 N N . TRP A 1 78 ? 7.237 9.717 7.449 1.00 91.81 78 TRP A N 1
ATOM 584 C CA . TRP A 1 78 ? 6.219 10.340 6.592 1.00 91.81 78 TRP A CA 1
ATOM 585 C C . TRP A 1 78 ? 5.454 11.478 7.268 1.00 91.81 78 TRP A C 1
ATOM 587 O O . TRP A 1 78 ? 4.673 12.166 6.601 1.00 91.81 78 TRP A O 1
ATOM 597 N N . ARG A 1 79 ? 5.721 11.749 8.550 1.00 94.50 79 ARG A N 1
ATOM 598 C CA . ARG A 1 79 ? 5.035 12.765 9.360 1.00 94.50 79 ARG A CA 1
ATOM 599 C C . ARG A 1 79 ? 3.524 12.522 9.422 1.00 94.50 79 ARG A C 1
ATOM 601 O O . ARG A 1 79 ? 2.743 13.477 9.362 1.00 94.50 79 ARG A O 1
ATOM 608 N N . VAL A 1 80 ? 3.109 11.261 9.524 1.00 93.56 80 VAL A N 1
ATOM 609 C CA . VAL A 1 80 ? 1.699 10.837 9.577 1.00 93.56 80 VAL A CA 1
ATOM 610 C C . VAL A 1 80 ? 0.959 11.385 10.798 1.00 93.56 80 VAL A C 1
ATOM 612 O O . VAL A 1 80 ? -0.268 11.547 10.773 1.00 93.56 80 VAL A O 1
ATOM 615 N N . THR A 1 81 ? 1.700 11.712 11.856 1.00 93.94 81 THR A N 1
ATOM 616 C CA . THR A 1 81 ? 1.174 12.308 13.091 1.00 93.94 81 THR A CA 1
ATOM 617 C C . THR A 1 81 ? 1.016 13.826 12.996 1.00 93.94 81 THR A C 1
ATOM 619 O O . THR A 1 81 ? 0.089 14.383 13.582 1.00 93.94 81 THR A O 1
ATOM 622 N N . THR A 1 82 ? 1.879 14.509 12.235 1.00 94.88 82 THR A N 1
ATOM 623 C CA . THR A 1 82 ? 2.002 15.980 12.276 1.00 94.88 82 THR A CA 1
ATOM 624 C C . THR A 1 82 ? 1.531 16.690 11.010 1.00 94.88 82 THR A C 1
ATOM 626 O O . THR A 1 82 ? 1.100 17.843 11.078 1.00 94.88 82 THR A O 1
ATOM 629 N N . ARG A 1 83 ? 1.573 16.050 9.835 1.00 96.81 83 ARG A N 1
ATOM 630 C CA . ARG A 1 83 ? 1.119 16.682 8.589 1.00 96.81 83 ARG A CA 1
ATOM 631 C C . ARG A 1 83 ? -0.402 16.742 8.536 1.00 96.81 83 ARG A C 1
ATOM 633 O O . ARG A 1 83 ? -1.082 15.720 8.562 1.00 96.81 83 ARG A O 1
ATOM 640 N N . TRP A 1 84 ? -0.930 17.950 8.326 1.00 95.56 84 TRP A N 1
ATOM 641 C CA . TRP A 1 84 ? -2.359 18.171 8.084 1.00 95.56 84 TRP A CA 1
ATOM 642 C C . TRP A 1 84 ? -2.909 17.283 6.961 1.00 95.56 84 TRP A C 1
ATOM 644 O O . TRP A 1 84 ? -3.972 16.689 7.116 1.00 95.56 84 TRP A O 1
ATOM 654 N N . TYR A 1 85 ? -2.163 17.161 5.860 1.00 96.69 85 TYR A N 1
ATOM 655 C CA . TYR A 1 85 ? -2.521 16.291 4.742 1.00 96.69 85 TYR A CA 1
ATOM 656 C C . TYR A 1 85 ? -2.752 14.840 5.190 1.00 96.69 85 TYR A C 1
ATOM 658 O O . TYR A 1 85 ? -3.799 14.276 4.892 1.00 96.69 85 TYR A O 1
ATOM 666 N N . GLU A 1 86 ? -1.824 14.269 5.962 1.00 97.00 86 GLU A N 1
ATOM 667 C CA . GLU A 1 86 ? -1.914 12.887 6.446 1.00 97.00 86 GLU A CA 1
ATOM 668 C C . GLU A 1 86 ? -3.088 12.700 7.411 1.00 97.00 86 GLU A C 1
ATOM 670 O O . GLU A 1 86 ? -3.866 11.753 7.273 1.00 97.00 86 GLU A O 1
ATOM 675 N N . ARG A 1 87 ? -3.298 13.659 8.323 1.00 96.75 87 ARG A N 1
ATOM 676 C CA . ARG A 1 87 ? -4.468 13.663 9.211 1.00 96.75 87 ARG A CA 1
ATOM 677 C C . ARG A 1 87 ? -5.777 13.714 8.422 1.00 96.75 87 ARG A C 1
ATOM 679 O O . ARG A 1 87 ? -6.686 12.940 8.707 1.00 96.75 87 ARG A O 1
ATOM 686 N N . ARG A 1 88 ? -5.894 14.613 7.440 1.00 97.50 88 ARG A N 1
ATOM 687 C CA . ARG A 1 88 ? -7.102 14.756 6.612 1.00 97.50 88 ARG A CA 1
ATOM 688 C C . ARG A 1 88 ? -7.349 13.509 5.767 1.00 97.50 88 ARG A C 1
ATOM 690 O O . ARG A 1 88 ? -8.486 13.055 5.719 1.00 97.50 88 ARG A O 1
ATOM 697 N N . LYS A 1 89 ? -6.306 12.961 5.135 1.00 96.50 89 LYS A N 1
ATOM 698 C CA . LYS A 1 89 ? -6.367 11.724 4.346 1.00 96.50 89 LYS A CA 1
ATOM 699 C C . LYS A 1 89 ? -6.926 10.581 5.192 1.00 96.50 89 LYS A C 1
ATOM 701 O O . LYS A 1 89 ? -7.942 10.015 4.819 1.00 96.50 89 LYS A O 1
ATOM 706 N N . ARG A 1 90 ? -6.344 10.334 6.373 1.00 95.94 90 ARG A N 1
ATOM 707 C CA . ARG A 1 90 ? -6.811 9.304 7.315 1.00 95.94 90 ARG A CA 1
ATOM 708 C C . ARG A 1 90 ? -8.284 9.474 7.686 1.00 95.94 90 ARG A C 1
ATOM 710 O O . ARG A 1 90 ? -9.045 8.518 7.605 1.00 95.94 90 ARG A O 1
ATOM 717 N N . LEU A 1 91 ? -8.696 10.683 8.073 1.00 96.56 91 LEU A N 1
ATOM 718 C CA . LEU A 1 91 ? -10.089 10.943 8.455 1.00 96.56 91 LEU A CA 1
ATOM 719 C C . LEU A 1 91 ? -11.061 10.727 7.288 1.00 96.56 91 LEU A C 1
ATOM 721 O O . LEU A 1 91 ? -12.122 10.148 7.488 1.00 96.56 91 LEU A O 1
ATOM 725 N N . ALA A 1 92 ? -10.695 11.156 6.077 1.00 97.56 92 ALA A N 1
ATOM 726 C CA . ALA A 1 92 ? -11.508 10.931 4.886 1.00 97.56 92 ALA A CA 1
ATOM 727 C C . ALA A 1 92 ? -11.619 9.437 4.544 1.00 97.56 92 ALA A C 1
ATOM 729 O O . ALA A 1 92 ? -12.711 8.970 4.244 1.00 97.56 92 ALA A O 1
ATOM 730 N N . THR A 1 93 ? -10.521 8.681 4.647 1.00 95.44 93 THR A N 1
ATOM 731 C CA . THR A 1 93 ? -10.517 7.225 4.443 1.00 95.44 93 THR A CA 1
ATOM 732 C C . THR A 1 93 ? -11.438 6.516 5.431 1.00 95.44 93 THR A C 1
ATOM 734 O O . THR A 1 93 ? -12.279 5.730 5.012 1.00 95.44 93 THR A O 1
ATOM 737 N N . LEU A 1 94 ? -11.331 6.821 6.728 1.00 96.25 94 LEU A N 1
ATOM 738 C CA . LEU A 1 94 ? -12.193 6.213 7.746 1.00 96.25 94 LEU A CA 1
ATOM 739 C C . LEU A 1 94 ? -13.666 6.583 7.538 1.00 96.25 94 LEU A C 1
ATOM 741 O O . LEU A 1 94 ? -14.534 5.735 7.714 1.00 96.25 94 LEU A O 1
ATOM 745 N N . ALA A 1 95 ? -13.959 7.822 7.136 1.00 97.06 95 ALA A N 1
ATOM 746 C CA . ALA A 1 95 ? -15.322 8.273 6.856 1.00 97.06 95 ALA A CA 1
ATOM 747 C C . ALA A 1 95 ? -15.925 7.660 5.579 1.00 97.06 95 ALA A C 1
ATOM 749 O O . ALA A 1 95 ? -17.144 7.618 5.455 1.00 97.06 95 ALA A O 1
ATOM 750 N N . ALA A 1 96 ? -15.097 7.188 4.644 1.00 96.81 96 ALA A N 1
ATOM 751 C CA . ALA A 1 96 ? -15.554 6.559 3.407 1.00 96.81 96 ALA A CA 1
ATOM 752 C C . ALA A 1 96 ? -16.040 5.110 3.598 1.00 96.81 96 ALA A C 1
ATOM 754 O O . ALA A 1 96 ? -16.644 4.555 2.683 1.00 96.81 96 ALA A O 1
ATOM 755 N N . LEU A 1 97 ? -15.784 4.493 4.759 1.00 95.44 97 LEU A N 1
ATOM 756 C CA . LEU A 1 97 ? -16.279 3.152 5.070 1.00 95.44 97 LEU A CA 1
ATOM 757 C C . LEU A 1 97 ? -17.813 3.179 5.221 1.00 95.44 97 LEU A C 1
ATOM 759 O O . LEU A 1 97 ? -18.300 3.886 6.114 1.00 95.44 97 LEU A O 1
ATOM 763 N N . PRO A 1 98 ? -18.564 2.433 4.383 1.00 95.00 98 PRO A N 1
ATOM 764 C CA . PRO A 1 98 ? -20.019 2.557 4.292 1.00 95.00 98 PRO A CA 1
ATOM 765 C C . PRO A 1 98 ? -20.767 2.071 5.538 1.00 95.00 98 PRO A C 1
ATOM 767 O O . PRO A 1 98 ? -21.811 2.628 5.866 1.00 95.00 98 PRO A O 1
ATOM 770 N N . ASP A 1 99 ? -20.234 1.074 6.246 1.00 96.88 99 ASP A N 1
ATOM 771 C CA . ASP A 1 99 ? -20.891 0.449 7.395 1.00 96.88 99 ASP A CA 1
ATOM 772 C C . ASP A 1 99 ? -20.242 0.896 8.695 1.00 96.88 99 ASP A C 1
ATOM 774 O O . ASP A 1 99 ? -19.019 0.986 8.795 1.00 96.88 99 ASP A O 1
ATOM 778 N N . GLU A 1 100 ? -21.040 1.146 9.731 1.00 95.50 100 GLU A N 1
ATOM 779 C CA . GLU A 1 100 ? -20.542 1.599 11.035 1.00 95.50 100 GLU A CA 1
ATOM 780 C C . GLU A 1 100 ? -19.548 0.617 11.671 1.00 95.50 100 GLU A C 1
ATOM 782 O O . GLU A 1 100 ? -18.545 1.067 12.236 1.00 95.50 100 GLU A O 1
ATOM 787 N N . ARG A 1 101 ? -19.785 -0.698 11.533 1.00 97.25 101 ARG A N 1
ATOM 788 C CA . ARG A 1 101 ? -18.929 -1.765 12.070 1.00 97.25 101 ARG A CA 1
ATOM 789 C C . ARG A 1 101 ? -18.715 -2.930 11.106 1.00 97.25 101 ARG A C 1
ATOM 791 O O . ARG A 1 101 ? -19.606 -3.277 10.338 1.00 97.25 101 ARG A O 1
ATOM 798 N N . TYR A 1 102 ? -17.560 -3.580 11.238 1.00 97.75 102 TYR A N 1
ATOM 799 C CA . TYR A 1 102 ? -17.173 -4.784 10.501 1.00 97.75 102 TYR A CA 1
ATOM 800 C C . TYR A 1 102 ? -16.727 -5.896 11.454 1.00 97.75 102 TYR A C 1
ATOM 802 O O . TYR A 1 102 ? -16.114 -5.632 12.480 1.00 97.75 102 TYR A O 1
ATOM 810 N N . GLY A 1 103 ? -16.963 -7.159 11.093 1.00 98.31 103 GLY A N 1
ATOM 811 C CA . GLY A 1 103 ? -16.493 -8.278 11.917 1.00 98.31 103 GLY A CA 1
ATOM 812 C C . GLY A 1 103 ? -14.968 -8.428 11.893 1.00 98.31 103 GLY A C 1
ATOM 813 O O . GLY A 1 103 ? -14.329 -8.556 12.929 1.00 98.31 103 GLY A O 1
ATOM 814 N N . ARG A 1 104 ? -14.359 -8.404 10.702 1.00 98.06 104 ARG A N 1
ATOM 815 C CA . ARG A 1 104 ? -12.914 -8.615 10.529 1.00 98.06 104 ARG A CA 1
ATOM 816 C C . ARG A 1 104 ? -12.341 -7.668 9.491 1.00 98.06 104 ARG A C 1
ATOM 818 O O . ARG A 1 104 ? -12.973 -7.452 8.458 1.00 98.06 104 ARG A O 1
ATOM 825 N N . ALA A 1 105 ? -11.133 -7.173 9.727 1.00 97.38 105 ALA A N 1
ATOM 826 C CA . ALA A 1 105 ? -10.399 -6.360 8.765 1.00 97.38 105 ALA A CA 1
ATOM 827 C C . ALA A 1 105 ? -8.923 -6.760 8.667 1.00 97.38 105 ALA A C 1
ATOM 829 O O . ALA A 1 105 ? -8.313 -7.213 9.636 1.00 97.38 105 ALA A O 1
ATOM 830 N N . LEU A 1 106 ? -8.365 -6.560 7.472 1.00 97.81 106 LEU A N 1
ATOM 831 C CA . LEU A 1 106 ? -6.940 -6.660 7.177 1.00 97.81 106 LEU A CA 1
ATOM 832 C C . LEU A 1 106 ? -6.444 -5.284 6.725 1.00 97.81 106 LEU A C 1
ATOM 834 O O . LEU A 1 106 ? -6.918 -4.759 5.718 1.00 97.81 106 LEU A O 1
ATOM 838 N N . GLU A 1 107 ? -5.476 -4.723 7.440 1.00 97.62 107 GLU A N 1
ATOM 839 C CA . GLU A 1 107 ? -4.753 -3.521 7.031 1.00 97.62 107 GLU A CA 1
ATOM 840 C C . GLU A 1 107 ? -3.374 -3.912 6.493 1.00 97.62 107 GLU A C 1
ATOM 842 O O . GLU A 1 107 ? -2.564 -4.499 7.208 1.00 97.62 107 GLU A O 1
ATOM 847 N N . ILE A 1 108 ? -3.108 -3.585 5.225 1.00 96.00 108 ILE A N 1
ATOM 848 C CA . ILE A 1 108 ? -1.830 -3.853 4.554 1.00 96.00 108 ILE A CA 1
ATOM 849 C C . ILE A 1 108 ? -1.028 -2.553 4.486 1.00 96.00 108 ILE A C 1
ATOM 851 O O . ILE A 1 108 ? -1.452 -1.599 3.834 1.00 96.00 108 ILE A O 1
ATOM 855 N N . GLY A 1 109 ? 0.142 -2.538 5.121 1.00 93.31 109 GLY A N 1
ATOM 856 C CA . GLY A 1 109 ? 0.967 -1.344 5.293 1.00 93.31 109 GLY A CA 1
ATOM 857 C C . GLY A 1 109 ? 0.448 -0.465 6.428 1.00 93.31 109 GLY A C 1
ATOM 858 O O . GLY A 1 109 ? 0.079 0.688 6.194 1.00 93.31 109 GLY A O 1
ATOM 859 N N . CYS A 1 110 ? 0.372 -1.015 7.642 1.00 94.88 110 CYS A N 1
ATOM 860 C CA . CYS A 1 110 ? -0.178 -0.309 8.802 1.00 94.88 110 CYS A CA 1
ATOM 861 C C . CYS A 1 110 ? 0.709 0.830 9.321 1.00 94.88 110 CYS A C 1
ATOM 863 O O . CYS A 1 110 ? 0.230 1.698 10.061 1.00 94.88 110 CYS A O 1
ATOM 865 N N . SER A 1 111 ? 1.979 0.887 8.900 1.00 93.62 111 SER A N 1
ATOM 866 C CA . SER A 1 111 ? 2.940 1.881 9.368 1.00 93.62 111 SER A CA 1
ATOM 867 C C . SER A 1 111 ? 2.944 1.925 10.907 1.00 93.62 111 SER A C 1
ATOM 869 O O . SER A 1 111 ? 2.709 0.912 11.552 1.00 93.62 111 SER A O 1
ATOM 871 N N . ILE A 1 112 ? 3.144 3.097 11.516 1.00 94.50 112 ILE A N 1
ATOM 872 C CA . ILE A 1 112 ? 3.163 3.283 12.982 1.00 94.50 112 ILE A CA 1
ATOM 873 C C . ILE A 1 112 ? 1.763 3.300 13.633 1.00 94.50 112 ILE A C 1
ATOM 875 O O . ILE A 1 112 ? 1.549 3.951 14.655 1.00 94.50 112 ILE A O 1
ATOM 879 N N . GLY A 1 113 ? 0.764 2.668 13.016 1.00 95.00 113 GLY A N 1
ATOM 880 C CA . GLY A 1 113 ? -0.512 2.366 13.670 1.00 95.00 113 GLY A CA 1
ATOM 881 C C . GLY A 1 113 ? -1.545 3.498 13.753 1.00 95.00 113 GLY A C 1
ATOM 882 O O . GLY A 1 113 ? -2.602 3.330 14.362 1.00 95.00 113 GLY A O 1
ATOM 883 N N . VAL A 1 114 ? -1.300 4.675 13.163 1.00 95.56 114 VAL A N 1
ATOM 884 C CA . VAL A 1 114 ? -2.213 5.824 13.352 1.00 95.56 114 VAL A CA 1
ATOM 885 C C . VAL A 1 114 ? -3.562 5.623 12.648 1.00 95.56 114 VAL A C 1
ATOM 887 O O . VAL A 1 114 ? -4.595 6.049 13.163 1.00 95.56 114 VAL A O 1
ATOM 890 N N . THR A 1 115 ? -3.578 5.000 11.466 1.00 95.88 115 THR A N 1
ATOM 891 C CA . THR A 1 115 ? -4.832 4.627 10.783 1.00 95.88 115 THR A CA 1
ATOM 892 C C . THR A 1 115 ? -5.446 3.384 11.419 1.00 95.88 115 THR A C 1
ATOM 894 O O . THR A 1 115 ? -6.653 3.378 11.666 1.00 95.88 115 THR A O 1
ATOM 897 N N . THR A 1 116 ? -4.610 2.408 11.784 1.00 97.25 116 THR A N 1
ATOM 898 C CA . THR A 1 116 ? -4.966 1.194 12.531 1.00 97.25 116 THR A CA 1
ATOM 899 C C . THR A 1 116 ? -5.815 1.498 13.756 1.00 97.25 116 THR A C 1
ATOM 901 O O . THR A 1 116 ? -6.856 0.877 13.943 1.00 97.25 116 THR A O 1
ATOM 904 N N . ALA A 1 117 ? -5.436 2.505 14.551 1.00 96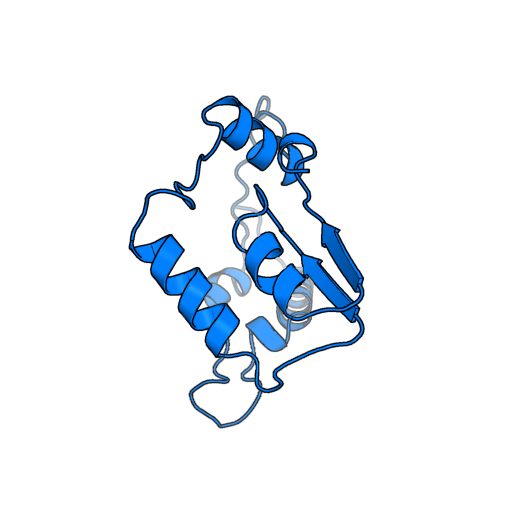.69 117 ALA A N 1
ATOM 905 C CA . ALA A 1 117 ? -6.186 2.904 15.741 1.00 96.69 117 ALA A CA 1
ATOM 906 C C . ALA A 1 117 ? -7.635 3.310 15.420 1.00 96.69 117 ALA A C 1
ATOM 908 O O . ALA A 1 117 ? -8.559 2.900 16.114 1.00 96.69 117 ALA A O 1
ATOM 909 N N . GLY A 1 118 ? -7.851 4.062 14.337 1.00 95.69 118 GLY A N 1
ATOM 910 C CA . GLY A 1 118 ? -9.199 4.447 13.911 1.00 95.69 118 GLY A CA 1
ATOM 911 C C . GLY A 1 118 ? -9.998 3.293 13.298 1.00 95.69 118 GLY A C 1
ATOM 912 O O . GLY A 1 118 ? -11.218 3.255 13.434 1.00 95.69 118 GLY A O 1
ATOM 913 N N . LEU A 1 119 ? -9.331 2.335 12.644 1.00 97.06 119 LEU A N 1
ATOM 914 C CA . LEU A 1 119 ? -9.975 1.110 12.160 1.00 97.06 119 LEU A CA 1
ATOM 915 C C . LEU A 1 119 ? -10.401 0.207 13.322 1.00 97.06 119 LEU A C 1
ATOM 917 O O . LEU A 1 119 ? -11.514 -0.310 13.300 1.00 97.06 119 LEU A O 1
ATOM 921 N N . ALA A 1 120 ? -9.562 0.069 14.351 1.00 97.62 120 ALA A N 1
ATOM 922 C CA . ALA A 1 120 ? -9.827 -0.758 15.527 1.00 97.62 120 ALA A CA 1
ATOM 923 C C . ALA A 1 120 ? -11.110 -0.350 16.275 1.00 97.62 120 ALA A C 1
ATOM 925 O O . ALA A 1 120 ? -11.774 -1.192 16.868 1.00 97.62 120 ALA A O 1
ATOM 926 N N . GLU A 1 121 ? -11.519 0.920 16.205 1.00 96.94 121 GLU A N 1
ATOM 927 C CA . GLU A 1 121 ? -12.786 1.384 16.790 1.00 96.94 121 GLU A CA 1
ATOM 928 C C . GLU A 1 121 ? -14.031 0.838 16.064 1.00 96.94 121 GLU A C 1
ATOM 930 O O . GLU A 1 121 ? -15.120 0.781 16.650 1.00 96.94 121 GLU A O 1
ATOM 935 N N . ARG A 1 122 ? -13.879 0.422 14.799 1.00 96.75 122 ARG A N 1
ATOM 936 C CA . ARG A 1 122 ? -14.963 0.005 13.895 1.00 96.75 122 ARG A CA 1
ATOM 937 C C . ARG A 1 122 ? -14.955 -1.486 13.568 1.00 96.75 122 ARG A C 1
ATOM 939 O O . ARG A 1 122 ? -15.805 -1.915 12.791 1.00 96.75 122 ARG A O 1
ATOM 946 N N . VAL A 1 123 ? -14.033 -2.276 14.115 1.00 98.00 123 VAL A N 1
ATOM 947 C CA . VAL A 1 123 ? -13.926 -3.705 13.784 1.00 98.00 123 VAL A CA 1
ATOM 948 C C . VAL A 1 123 ? -13.815 -4.586 15.023 1.00 98.00 123 VAL A C 1
ATO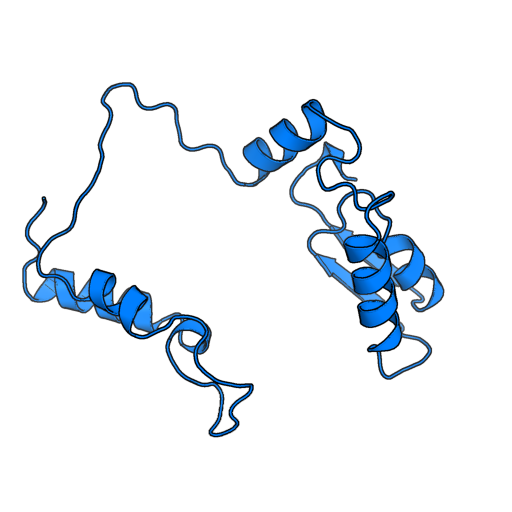M 950 O O . VAL A 1 123 ? -13.253 -4.152 16.024 1.00 98.00 123 VAL A O 1
ATOM 953 N N . ASP A 1 124 ? -14.342 -5.812 14.965 1.00 98.12 124 ASP A N 1
ATOM 954 C CA . ASP A 1 124 ? -14.239 -6.756 16.091 1.00 98.12 124 ASP A CA 1
ATOM 955 C C . ASP A 1 124 ? -12.857 -7.436 16.136 1.00 98.12 124 ASP A C 1
ATOM 957 O O . ASP A 1 124 ? -12.272 -7.596 17.207 1.00 98.12 124 ASP A O 1
ATOM 961 N N . GLU A 1 125 ? -12.299 -7.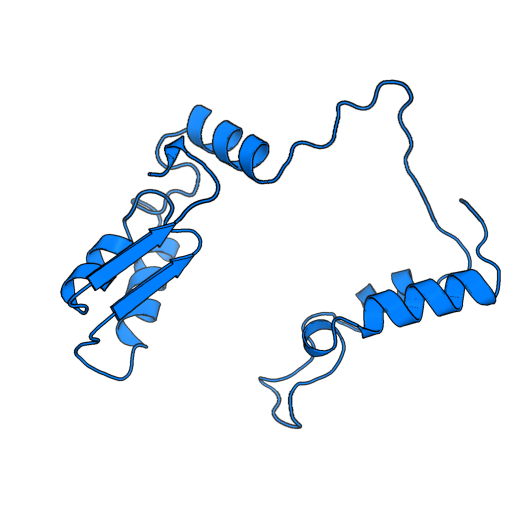791 14.973 1.00 98.31 125 GLU A N 1
ATOM 962 C CA . GLU A 1 125 ? -10.934 -8.311 14.829 1.00 98.31 125 GLU A CA 1
ATOM 963 C C . GLU A 1 125 ? -10.167 -7.544 13.736 1.00 98.31 125 GLU A C 1
ATOM 965 O O . GLU A 1 125 ? -10.622 -7.435 12.593 1.00 98.31 125 GLU A O 1
ATOM 970 N N . LEU A 1 126 ? -8.970 -7.049 14.063 1.00 98.06 126 LEU A N 1
ATOM 971 C CA . LEU A 1 126 ? -8.083 -6.354 13.126 1.00 98.06 126 LEU A CA 1
ATOM 972 C C . LEU A 1 126 ? 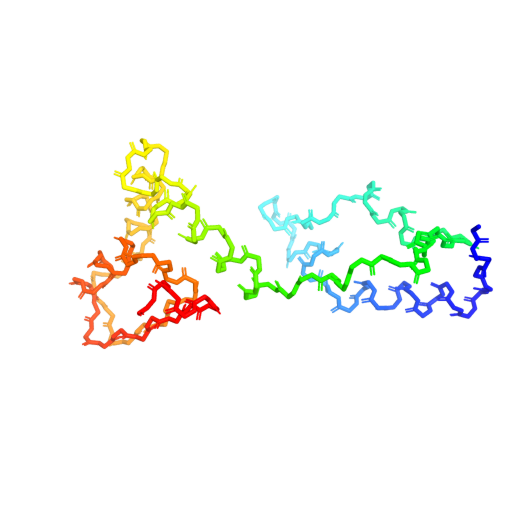-6.744 -7.081 13.020 1.00 98.06 126 LEU A C 1
ATOM 974 O O . LEU A 1 126 ? -6.034 -7.223 14.014 1.00 98.06 126 LEU A O 1
ATOM 978 N N . LEU A 1 127 ? -6.378 -7.489 11.805 1.00 98.06 127 LEU A N 1
ATOM 979 C CA . LEU A 1 127 ? -5.019 -7.902 11.472 1.00 98.06 127 LEU A CA 1
ATOM 980 C C . LEU A 1 127 ? -4.332 -6.763 10.720 1.00 98.06 127 LEU A C 1
ATOM 982 O O . LEU A 1 127 ? -4.723 -6.430 9.605 1.00 98.06 127 LEU A O 1
ATOM 986 N N . ALA A 1 128 ? -3.306 -6.179 11.323 1.00 97.12 128 ALA A N 1
ATOM 987 C CA . ALA A 1 128 ? -2.488 -5.141 10.715 1.00 97.12 128 ALA A CA 1
ATOM 988 C C . ALA A 1 128 ? -1.113 -5.721 10.374 1.00 97.12 128 ALA A C 1
ATOM 990 O O . ALA A 1 128 ? -0.505 -6.397 11.205 1.00 97.12 128 ALA A O 1
ATOM 991 N N . VAL A 1 129 ? -0.646 -5.506 9.145 1.00 96.06 129 VAL A N 1
ATOM 992 C CA . VAL A 1 129 ? 0.653 -6.007 8.683 1.00 96.06 129 VAL A CA 1
ATOM 993 C C . VAL A 1 129 ? 1.453 -4.895 8.025 1.00 96.06 129 VAL A C 1
ATOM 995 O O . VAL A 1 129 ? 0.910 -4.090 7.270 1.00 96.06 129 VAL A O 1
ATOM 998 N N . ASP A 1 130 ? 2.760 -4.884 8.258 1.00 93.25 130 ASP A N 1
ATOM 999 C CA . ASP A 1 130 ? 3.706 -4.034 7.543 1.00 93.25 130 ASP A CA 1
ATOM 1000 C C . ASP A 1 130 ? 4.913 -4.860 7.090 1.00 93.25 130 ASP A C 1
ATOM 1002 O O . ASP A 1 130 ? 5.230 -5.908 7.654 1.00 93.25 130 ASP A O 1
ATOM 1006 N N . VAL A 1 131 ? 5.568 -4.399 6.029 1.00 91.06 131 VAL A N 1
ATOM 1007 C CA . VAL A 1 131 ? 6.791 -5.015 5.511 1.00 91.06 131 VAL A CA 1
ATOM 1008 C C . VAL A 1 131 ? 8.011 -4.625 6.346 1.00 91.06 131 VAL A C 1
ATOM 1010 O O . VAL A 1 131 ? 9.005 -5.347 6.326 1.00 91.06 131 VAL A O 1
ATOM 1013 N N . ALA A 1 132 ? 7.946 -3.494 7.055 1.00 86.25 132 ALA A N 1
ATOM 1014 C CA . ALA A 1 132 ? 8.989 -3.023 7.954 1.00 86.25 132 ALA A CA 1
ATOM 1015 C C . ALA A 1 132 ? 8.747 -3.560 9.373 1.00 86.25 132 ALA A C 1
ATOM 1017 O O . ALA A 1 132 ? 7.789 -3.129 10.019 1.00 86.25 132 ALA A O 1
ATOM 1018 N N . PRO A 1 133 ? 9.615 -4.434 9.918 1.00 82.94 133 PRO A N 1
ATOM 1019 C CA . PRO A 1 133 ? 9.475 -4.916 11.291 1.00 82.94 133 PRO A CA 1
ATOM 1020 C C . PRO A 1 133 ? 9.491 -3.796 12.335 1.00 82.94 133 PRO A C 1
ATOM 1022 O O . PRO A 1 133 ? 8.937 -3.959 13.407 1.00 82.94 133 PRO A O 1
ATOM 1025 N N . THR A 1 134 ? 10.114 -2.653 12.030 1.00 81.56 134 THR A N 1
ATOM 1026 C CA . THR A 1 134 ? 10.169 -1.500 12.949 1.00 81.56 134 THR A CA 1
ATOM 1027 C C . THR A 1 134 ? 8.823 -0.769 13.064 1.00 81.56 134 THR A C 1
ATOM 1029 O O . THR A 1 134 ? 8.632 0.031 13.975 1.00 81.56 134 THR A O 1
ATOM 1032 N N . ALA A 1 135 ? 7.891 -1.014 12.141 1.00 70.75 135 ALA A N 1
ATOM 1033 C CA . ALA A 1 135 ? 6.570 -0.396 12.152 1.00 70.75 135 ALA A CA 1
ATOM 1034 C C . ALA A 1 135 ? 5.555 -1.124 13.058 1.00 70.75 135 ALA A C 1
ATOM 1036 O O . ALA A 1 135 ? 4.504 -0.549 13.332 1.00 70.75 135 ALA A O 1
ATOM 1037 N N . VAL A 1 136 ? 5.848 -2.356 13.505 1.00 65.12 136 VAL A N 1
ATOM 1038 C CA . VAL A 1 136 ? 4.913 -3.261 14.207 1.00 65.12 136 VAL A CA 1
ATOM 1039 C C . VAL A 1 136 ? 5.406 -3.718 15.575 1.00 65.12 136 VAL A C 1
ATOM 1041 O O . VAL A 1 136 ? 6.630 -3.886 15.756 1.00 65.12 136 VAL A O 1
#